Protein 3O2E (pdb70)

Structure (mmCIF, N/CA/C/O backbone):
data_3O2E
#
_entry.id   3O2E
#
_cell.length_a   66.300
_cell.length_b   66.300
_cell.length_c   35.290
_cell.angle_alpha   90.00
_cell.angle_beta   90.00
_cell.angle_gamma   90.00
#
_symmetry.space_group_name_H-M   'P 41 21 2'
#
loop_
_entity.id
_entity.type
_entity.pdbx_description
1 polymer 'BolA-like protein'
2 non-polymer 'IODIDE ION'
3 non-polymer 'MAGNESIUM ION'
4 water water
#
loop_
_atom_site.group_PDB
_atom_site.id
_atom_site.type_symbol
_atom_site.label_atom_id
_atom_site.label_alt_id
_atom_site.label_comp_id
_atom_site.label_asym_id
_atom_site.label_entity_id
_atom_site.label_seq_id
_atom_site.pdbx_PDB_ins_code
_atom_site.Cartn_x
_atom_site.Cartn_y
_atom_site.Cartn_z
_atom_site.occupancy
_atom_site.B_iso_or_equiv
_atom_site.auth_seq_id
_atom_site.auth_comp_id
_atom_site.auth_asym_id
_atom_site.auth_atom_id
_atom_site.pdbx_PDB_model_num
ATOM 1 N N . PRO A 1 19 ? 6.331 14.561 14.207 1.00 33.28 -2 PRO A N 1
ATOM 2 C CA . PRO A 1 19 ? 6.808 13.635 15.245 1.00 33.13 -2 PRO A CA 1
ATOM 3 C C . PRO A 1 19 ? 8.246 13.195 14.994 1.00 31.33 -2 PRO A C 1
ATOM 4 O O . PRO A 1 19 ? 8.507 12.578 13.984 1.00 29.60 -2 PRO A O 1
ATOM 8 N N . GLY A 1 20 ? 9.165 13.605 15.867 1.00 31.21 -1 GLY A N 1
ATOM 9 C CA . GLY A 1 20 ? 10.543 13.130 15.859 1.00 30.94 -1 GLY A CA 1
ATOM 10 C C . GLY A 1 20 ? 11.472 13.756 14.835 1.00 30.50 -1 GLY A C 1
ATOM 11 O O . GLY A 1 20 ? 12.640 13.286 14.673 1.00 29.45 -1 GLY A O 1
ATOM 12 N N . SER A 1 21 ? 10.944 14.798 14.160 1.00 29.92 0 SER A N 1
ATOM 13 C CA . SER A 1 21 ? 11.669 15.635 13.221 1.00 29.46 0 SER A CA 1
ATOM 14 C C . SER A 1 21 ? 12.196 16.902 13.925 1.00 29.25 0 SER A C 1
ATOM 15 O O . SER A 1 21 ? 11.469 17.582 14.680 1.00 29.20 0 SER A O 1
ATOM 18 N N . MET A 1 22 ? 13.474 17.173 13.677 1.00 27.93 1 MET A N 1
ATOM 19 C CA . MET A 1 22 ? 14.192 18.269 14.307 1.00 27.57 1 MET A CA 1
ATOM 20 C C . MET A 1 22 ? 14.374 19.473 13.346 1.00 26.14 1 MET A C 1
ATOM 21 O O . MET A 1 22 ? 14.970 20.492 13.707 1.00 26.36 1 MET A O 1
ATOM 26 N N . VAL A 1 23 ? 13.850 19.360 12.132 1.00 24.83 2 VAL A N 1
ATOM 27 C CA . VAL A 1 23 ? 13.884 20.437 11.200 1.00 23.95 2 VAL A CA 1
ATOM 28 C C . VAL A 1 23 ? 12.467 20.880 11.058 1.00 24.25 2 VAL A C 1
ATOM 29 O O . VAL A 1 23 ? 11.550 20.071 10.869 1.00 26.36 2 VAL A O 1
ATOM 33 N N . SER A 1 24 ? 12.256 22.167 11.233 1.00 21.51 3 SER A N 1
ATOM 34 C CA . SER A 1 24 ? 10.928 22.688 11.176 1.00 19.97 3 SER A CA 1
ATOM 35 C C . SER A 1 24 ? 11.030 23.988 10.450 1.00 17.95 3 SER A C 1
ATOM 36 O O . SER A 1 24 ? 12.103 24.471 10.213 1.00 16.13 3 SER A O 1
ATOM 39 N N . LYS A 1 25 ? 9.873 24.513 10.121 1.00 17.44 4 LYS A N 1
ATOM 40 C CA . LYS A 1 25 ? 9.728 25.787 9.512 1.00 17.44 4 LYS A CA 1
ATOM 41 C C . LYS A 1 25 ? 10.396 26.853 10.394 1.00 17.38 4 LYS A C 1
ATOM 42 O O . LYS A 1 25 ? 11.071 27.737 9.871 1.00 15.90 4 LYS A O 1
ATOM 48 N N . SER A 1 26 ? 10.232 26.753 11.719 1.00 17.69 5 SER A N 1
ATOM 49 C CA A SER A 1 26 ? 10.847 27.707 12.648 0.50 18.29 5 SER A CA 1
ATOM 50 C CA B SER A 1 26 ? 10.845 27.719 12.623 0.50 17.75 5 SER A CA 1
ATOM 51 C C . SER A 1 26 ? 12.378 27.711 12.578 1.00 17.29 5 SER A C 1
ATOM 52 O O . SER A 1 26 ? 13.007 28.769 12.602 1.00 16.65 5 SER A O 1
ATOM 57 N N . ILE A 1 27 ? 12.997 26.535 12.526 1.00 16.38 6 ILE A N 1
ATOM 58 C CA . ILE A 1 27 ? 14.478 26.460 12.405 1.00 17.30 6 ILE A CA 1
ATOM 59 C C . ILE A 1 27 ? 14.960 27.030 11.101 1.00 15.70 6 ILE A C 1
ATOM 60 O O . ILE A 1 27 ? 15.968 27.719 11.057 1.00 16.89 6 ILE A O 1
ATOM 65 N N . VAL A 1 28 ? 14.239 26.738 10.021 1.00 15.92 7 VAL A N 1
ATOM 66 C CA . VAL A 1 28 ? 14.575 27.251 8.684 1.00 14.09 7 VAL A CA 1
ATOM 67 C C . VAL A 1 28 ? 14.487 28.771 8.702 1.00 14.28 7 VAL A C 1
ATOM 68 O O . VAL A 1 28 ? 15.370 29.451 8.198 1.00 13.30 7 VAL A O 1
ATOM 72 N N . GLU A 1 29 ? 13.395 29.291 9.263 1.00 14.64 8 GLU A N 1
ATOM 73 C CA . GLU A 1 29 ? 13.200 30.698 9.374 1.00 14.22 8 GLU A CA 1
ATOM 74 C C . GLU A 1 29 ? 14.321 31.350 10.184 1.00 14.85 8 GLU A C 1
ATOM 75 O O . GLU A 1 29 ? 14.800 32.402 9.813 1.00 14.16 8 GLU A O 1
ATOM 81 N N . GLU A 1 30 ? 14.697 30.740 11.301 1.00 15.91 9 GLU A N 1
ATOM 82 C CA . GLU A 1 30 ? 15.737 31.280 12.170 1.00 18.08 9 GLU A CA 1
ATOM 83 C C . GLU A 1 30 ? 17.110 31.289 11.473 1.00 16.42 9 GLU A C 1
ATOM 84 O O . GLU A 1 30 ? 17.862 32.245 11.594 1.00 17.11 9 GLU A O 1
ATOM 90 N N . ARG A 1 31 ? 17.444 30.217 10.768 1.00 15.32 10 ARG A N 1
ATOM 91 C CA . ARG A 1 31 ? 18.709 30.125 10.062 1.00 15.42 10 ARG A CA 1
ATOM 92 C C . ARG A 1 31 ? 18.766 31.165 9.001 1.00 14.59 10 ARG A C 1
ATOM 93 O O . ARG A 1 31 ? 19.769 31.856 8.871 1.00 14.25 10 ARG A O 1
ATOM 101 N N . LEU A 1 32 ? 17.690 31.269 8.209 1.00 13.59 11 LEU A N 1
ATOM 102 C CA . LEU A 1 32 ? 17.657 32.264 7.114 1.00 12.83 11 LEU A CA 1
ATOM 103 C C . LEU A 1 32 ? 17.749 33.668 7.655 1.00 12.62 11 LEU A C 1
ATOM 104 O O . LEU A 1 32 ? 18.477 34.497 7.102 1.00 13.34 11 LEU A O 1
ATOM 109 N N . ARG A 1 33 ? 16.959 33.972 8.691 1.00 13.28 12 ARG A N 1
ATOM 110 C CA . ARG A 1 33 ? 17.020 35.310 9.321 1.00 14.20 12 ARG A CA 1
ATOM 111 C C . ARG A 1 33 ? 18.391 35.620 9.894 1.00 14.83 12 ARG A C 1
ATOM 112 O O . ARG A 1 33 ? 18.901 36.729 9.778 1.00 13.63 12 ARG A O 1
ATOM 120 N N . SER A 1 34 ? 18.986 34.644 10.559 1.00 16.04 13 SER A N 1
ATOM 121 C CA . SER A 1 34 ? 20.290 34.850 11.154 1.00 18.05 13 SER A CA 1
ATOM 122 C C . SER A 1 34 ? 21.359 35.208 10.097 1.00 17.90 13 SER A C 1
ATOM 123 O O . SER A 1 34 ? 22.115 36.169 10.297 1.00 16.64 13 SER A O 1
ATOM 126 N N . MET A 1 35 ? 21.390 34.466 8.975 1.00 17.09 14 MET A N 1
ATOM 127 C CA . MET A 1 35 ? 22.432 34.673 7.944 1.00 17.58 14 MET A CA 1
ATOM 128 C C . MET A 1 35 ? 22.122 35.801 6.949 1.00 16.22 14 MET A C 1
ATOM 129 O O . MET A 1 35 ? 23.022 36.560 6.562 1.00 17.28 14 MET A O 1
ATOM 134 N N . LEU A 1 36 ? 20.856 35.916 6.549 1.00 14.36 15 LEU A N 1
ATOM 135 C CA . LEU A 1 36 ? 20.480 36.746 5.425 1.00 14.04 15 LEU A CA 1
ATOM 136 C C . LEU A 1 36 ? 19.730 38.026 5.772 1.00 13.85 15 LEU A C 1
ATOM 137 O O . LEU A 1 36 ? 19.571 38.856 4.902 1.00 14.24 15 LEU A O 1
ATOM 142 N N . SER A 1 37 ? 19.322 38.193 7.040 1.00 13.83 16 SER A N 1
ATOM 143 C CA . SER A 1 37 ? 18.742 39.416 7.533 1.00 14.36 16 SER A CA 1
ATOM 144 C C . SER A 1 37 ? 17.752 39.977 6.511 1.00 14.31 16 SER A C 1
ATOM 145 O O . SER A 1 37 ? 17.868 41.129 6.102 1.00 15.61 16 SER A O 1
ATOM 148 N N . PRO A 1 38 ? 16.777 39.148 6.092 1.00 13.94 17 PRO A N 1
ATOM 149 C CA . PRO A 1 38 ? 15.884 39.580 5.007 1.00 13.88 17 PRO A CA 1
ATOM 150 C C . PRO A 1 38 ? 14.959 40.714 5.408 1.00 13.53 17 PRO A C 1
ATOM 151 O O . PRO A 1 38 ? 14.636 40.856 6.562 1.00 13.61 17 PRO A O 1
ATOM 155 N N . GLN A 1 39 ? 14.553 41.519 4.432 1.00 14.15 18 GLN A N 1
ATOM 156 C CA . GLN A 1 39 ? 13.495 42.528 4.589 1.00 13.80 18 GLN A CA 1
ATOM 157 C C . GLN A 1 39 ? 12.143 41.833 4.571 1.00 14.30 18 GLN A C 1
ATOM 158 O O . GLN A 1 39 ? 11.168 42.315 5.115 1.00 13.82 18 GLN A O 1
ATOM 164 N N . PHE A 1 40 ? 12.081 40.704 3.868 1.00 14.55 19 PHE A N 1
ATOM 165 C CA . PHE A 1 40 ? 10.877 39.923 3.792 1.00 15.38 19 PHE A CA 1
ATOM 166 C C . PHE A 1 40 ? 11.189 38.420 3.638 1.00 14.68 19 PHE A C 1
ATOM 167 O O . PHE A 1 40 ? 12.038 38.042 2.860 1.00 13.75 19 PHE A O 1
ATOM 175 N N . LEU A 1 41 ? 10.502 37.577 4.398 1.00 14.51 20 LEU A N 1
ATOM 176 C CA . LEU A 1 41 ? 10.689 36.138 4.302 1.00 14.48 20 LEU A CA 1
ATOM 177 C C . LEU A 1 41 ? 9.352 35.429 4.446 1.00 15.10 20 LEU A C 1
ATOM 178 O O . LEU A 1 41 ? 8.603 35.727 5.379 1.00 15.80 20 LEU A O 1
ATOM 183 N N . LYS A 1 42 ? 9.027 34.546 3.506 1.00 13.98 21 LYS A N 1
ATOM 184 C CA . LYS A 1 42 ? 7.825 33.722 3.601 1.00 14.67 21 LYS A CA 1
ATOM 185 C C . LYS A 1 42 ? 8.278 32.285 3.395 1.00 13.49 21 LYS A C 1
ATOM 186 O O . LYS A 1 42 ? 8.706 31.919 2.302 1.00 13.63 21 LYS A O 1
ATOM 188 N N . VAL A 1 43 ? 8.277 31.494 4.456 1.00 13.93 22 VAL A N 1
ATOM 189 C CA . VAL A 1 43 ? 8.593 30.076 4.343 1.00 13.36 22 VAL A CA 1
ATOM 190 C C . VAL A 1 43 ? 7.298 29.272 4.390 1.00 14.41 22 VAL A C 1
ATOM 191 O O . VAL A 1 43 ? 6.521 29.425 5.312 1.00 15.11 22 VAL A O 1
ATOM 195 N N . THR A 1 44 ? 7.103 28.427 3.370 1.00 15.47 23 THR A N 1
ATOM 196 C CA . THR A 1 44 ? 5.997 27.461 3.253 1.00 16.56 23 THR A CA 1
ATOM 197 C C . THR A 1 44 ? 6.499 26.115 3.705 1.00 15.58 23 THR A C 1
ATOM 198 O O . THR A 1 44 ? 7.533 25.622 3.220 1.00 14.34 23 THR A O 1
ATOM 202 N N . ASP A 1 45 ? 5.755 25.519 4.642 1.00 15.98 24 ASP A N 1
ATOM 203 C CA . ASP A 1 45 ? 6.012 24.178 5.091 1.00 14.75 24 ASP A CA 1
ATOM 204 C C . ASP A 1 45 ? 5.360 23.202 4.109 1.00 14.46 24 ASP A C 1
ATOM 205 O O . ASP A 1 45 ? 4.138 23.064 4.014 1.00 15.16 24 ASP A O 1
ATOM 210 N N . ASN A 1 46 ? 6.210 22.548 3.365 1.00 13.48 25 ASN A N 1
ATOM 211 C CA . ASN A 1 46 ? 5.825 21.612 2.356 1.00 14.41 25 ASN A CA 1
ATOM 212 C C . ASN A 1 46 ? 6.169 20.159 2.767 1.00 13.51 25 ASN A C 1
ATOM 213 O O . ASN A 1 46 ? 6.229 19.250 1.934 1.00 14.96 25 ASN A O 1
ATOM 218 N N . SER A 1 47 ? 6.287 19.922 4.072 1.00 12.35 26 SER A N 1
ATOM 219 C CA . SER A 1 47 ? 6.673 18.616 4.597 1.00 12.42 26 SER A CA 1
ATOM 220 C C . SER A 1 47 ? 5.617 17.584 4.256 1.00 13.07 26 SER A C 1
ATOM 221 O O . SER A 1 47 ? 4.464 17.877 4.310 1.00 13.28 26 SER A O 1
ATOM 224 N N . GLY A 1 48 ? 6.038 16.362 3.962 1.00 13.13 27 GLY A N 1
ATOM 225 C CA . GLY A 1 48 ? 5.166 15.290 3.498 1.00 13.31 27 GLY A CA 1
ATOM 226 C C . GLY A 1 48 ? 5.730 13.918 3.803 1.00 13.88 27 GLY A C 1
ATOM 227 O O . GLY A 1 48 ? 6.491 13.755 4.769 1.00 14.00 27 GLY A O 1
ATOM 228 N N . GLY A 1 49 ? 5.381 12.946 2.961 1.00 14.88 28 GLY A N 1
ATOM 229 C CA . GLY A 1 49 ? 5.745 11.544 3.150 1.00 15.73 28 GLY A CA 1
ATOM 230 C C . GLY A 1 49 ? 7.221 11.217 3.257 1.00 15.47 28 GLY A C 1
ATOM 231 O O . GLY A 1 49 ? 7.605 10.247 3.946 1.00 16.45 28 GLY A O 1
ATOM 232 N N . CYS A 1 50 ? 8.029 11.977 2.520 1.00 14.40 29 CYS A N 1
ATOM 233 C CA . CYS A 1 50 ? 9.475 11.805 2.446 1.00 14.19 29 CYS A CA 1
ATOM 234 C C . CYS A 1 50 ? 10.261 12.681 3.421 1.00 12.72 29 CYS A C 1
ATOM 235 O O . CYS A 1 50 ? 11.465 12.725 3.358 1.00 13.42 29 CYS A O 1
ATOM 238 N N . GLY A 1 51 ? 9.564 13.367 4.309 1.00 12.71 30 GLY A N 1
ATOM 239 C CA . GLY A 1 51 ? 10.149 14.203 5.329 1.00 12.17 30 GLY A CA 1
ATOM 240 C C . GLY A 1 51 ? 9.971 15.682 5.095 1.00 11.60 30 GLY A C 1
ATOM 241 O O . GLY A 1 51 ? 9.130 16.117 4.271 1.00 10.57 30 GLY A O 1
ATOM 242 N N . ALA A 1 52 ? 10.797 16.445 5.826 1.00 12.09 31 ALA A N 1
ATOM 243 C CA . ALA A 1 52 ? 10.734 17.908 5.860 1.00 10.98 31 ALA A CA 1
ATOM 244 C C . ALA A 1 52 ? 10.979 18.504 4.486 1.00 11.04 31 ALA A C 1
ATOM 245 O O . ALA A 1 52 ? 11.817 18.021 3.780 1.00 11.22 31 ALA A O 1
ATOM 247 N N . ALA A 1 53 ? 10.230 19.542 4.099 1.00 10.60 32 ALA A N 1
ATOM 248 C CA . ALA A 1 53 ? 10.448 20.183 2.820 1.00 11.11 32 ALA A CA 1
ATOM 249 C C . ALA A 1 53 ? 9.888 21.565 2.936 1.00 11.54 32 ALA A C 1
ATOM 250 O O . ALA A 1 53 ? 8.945 21.783 3.646 1.00 11.82 32 ALA A O 1
ATOM 252 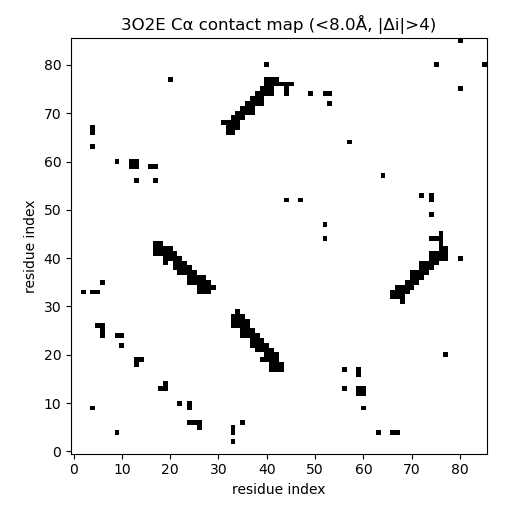N N . PHE A 1 54 ? 10.513 22.517 2.258 1.00 11.83 33 PHE A N 1
ATOM 253 C CA . PHE A 1 54 ? 10.116 23.911 2.394 1.00 12.65 33 PHE A CA 1
ATOM 254 C C . PHE A 1 54 ? 10.277 24.637 1.078 1.00 12.60 33 PHE A C 1
ATOM 255 O O . PHE A 1 54 ? 11.075 24.243 0.232 1.00 12.89 33 PHE A O 1
ATOM 263 N N . ASN A 1 55 ? 9.551 25.729 0.953 1.00 1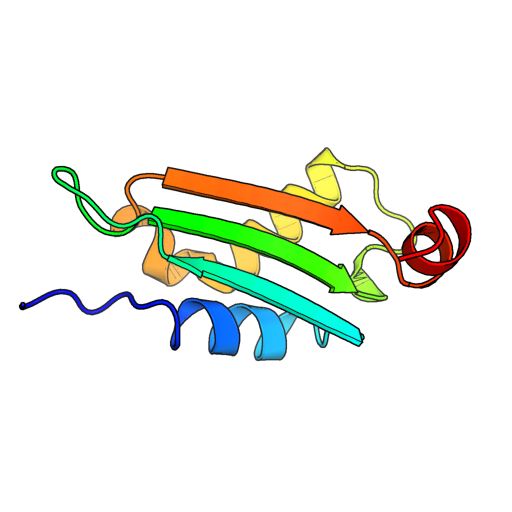3.47 34 ASN A N 1
ATOM 264 C CA . ASN A 1 55 ? 9.728 26.661 -0.147 1.00 14.72 34 ASN A CA 1
ATOM 265 C C . ASN A 1 55 ? 10.032 28.009 0.535 1.00 14.56 34 ASN A C 1
ATOM 266 O O . ASN A 1 55 ? 9.331 28.359 1.454 1.00 15.49 34 ASN A O 1
ATOM 271 N N . ALA A 1 56 ? 11.037 28.754 0.076 1.00 13.24 35 ALA A N 1
ATOM 272 C CA . ALA A 1 56 ? 11.414 29.985 0.753 1.00 12.47 35 ALA A CA 1
ATOM 273 C C . ALA A 1 56 ? 11.382 31.148 -0.222 1.00 13.11 35 ALA A C 1
ATOM 274 O O . ALA A 1 56 ? 12.096 31.123 -1.202 1.00 13.89 35 ALA A O 1
ATOM 276 N N . TYR A 1 57 ? 10.501 32.127 0.022 1.00 13.27 36 TYR A N 1
ATOM 277 C CA . TYR A 1 57 ? 10.500 33.418 -0.673 1.00 13.66 36 TYR A CA 1
ATOM 278 C C . TYR A 1 57 ? 11.302 34.419 0.167 1.00 12.95 36 TYR A C 1
ATOM 279 O O . TYR A 1 57 ? 10.921 34.746 1.277 1.00 12.51 36 TYR A O 1
ATOM 288 N N . ILE A 1 58 ? 12.454 34.853 -0.363 1.00 12.77 37 ILE A N 1
ATOM 289 C CA . ILE A 1 58 ? 13.472 35.592 0.440 1.00 12.62 37 ILE A CA 1
ATOM 290 C C . ILE A 1 58 ? 13.876 36.888 -0.269 1.00 11.62 37 ILE A C 1
ATOM 291 O O . ILE A 1 58 ? 14.366 36.865 -1.386 1.00 11.62 37 ILE A O 1
ATOM 296 N N . VAL A 1 59 ? 13.674 37.995 0.399 1.00 11.97 38 VAL A N 1
ATOM 297 C CA . VAL A 1 59 ? 14.133 39.310 -0.045 1.00 10.98 38 VAL A CA 1
ATOM 298 C C . VAL A 1 59 ? 15.252 39.720 0.926 1.00 11.09 38 VAL A C 1
ATOM 299 O O . VAL A 1 59 ? 15.021 39.834 2.120 1.00 9.84 38 VAL A O 1
ATOM 303 N N . SER A 1 60 ? 16.463 39.897 0.412 1.00 10.73 39 SER A N 1
ATOM 304 C CA . SER A 1 60 ? 17.638 40.172 1.256 1.00 11.22 39 SER A CA 1
ATOM 305 C C . SER A 1 60 ? 18.674 41.008 0.532 1.00 12.19 39 SER A C 1
ATOM 306 O O . SER A 1 60 ? 18.981 40.717 -0.623 1.00 12.35 39 SER A O 1
ATOM 309 N N . GLN A 1 61 ? 19.180 42.067 1.177 1.00 12.94 40 GLN A N 1
ATOM 310 C CA . GLN A 1 61 ? 20.332 42.815 0.657 1.00 13.18 40 GLN A CA 1
ATOM 311 C C . GLN A 1 61 ? 21.587 41.952 0.450 1.00 13.57 40 GLN A C 1
ATOM 312 O O . GLN 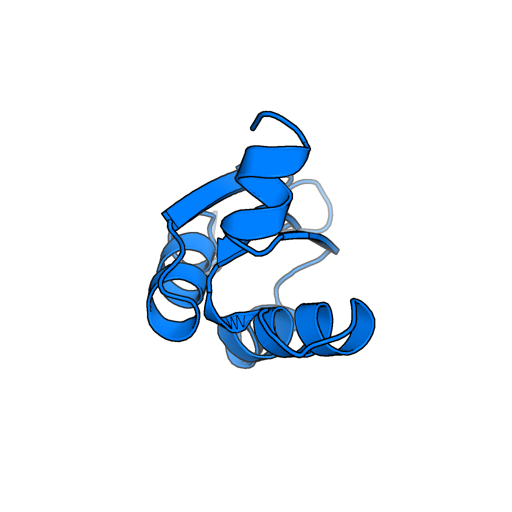A 1 61 ? 22.484 42.355 -0.280 1.00 12.55 40 GLN A O 1
ATOM 314 N N . GLN A 1 62 ? 21.659 40.777 1.074 1.00 13.13 41 GLN A N 1
ATOM 315 C CA . GLN A 1 62 ? 22.804 39.884 0.901 1.00 13.97 41 GLN A CA 1
ATOM 316 C C . GLN A 1 62 ? 22.923 39.292 -0.502 1.00 13.57 41 GLN A C 1
ATOM 317 O O . GLN A 1 62 ? 23.953 38.733 -0.878 1.00 13.98 41 GLN A O 1
ATOM 323 N N . PHE A 1 63 ? 21.847 39.366 -1.252 1.00 13.18 42 PHE A N 1
ATOM 324 C CA . PHE A 1 63 ? 21.838 38.947 -2.650 1.00 13.86 42 PHE A CA 1
ATOM 325 C C . PHE A 1 63 ? 22.312 40.015 -3.638 1.00 14.50 42 PHE A C 1
ATOM 326 O O . PHE A 1 63 ? 22.379 39.742 -4.830 1.00 15.75 42 PHE A O 1
ATOM 334 N N . GLU A 1 64 ? 22.612 41.234 -3.180 1.00 14.91 43 GLU A N 1
ATOM 335 C CA . GLU A 1 64 ? 23.082 42.276 -4.081 1.00 15.74 43 GLU A CA 1
ATOM 336 C C . GLU A 1 64 ? 24.473 41.903 -4.594 1.00 16.59 43 GLU A C 1
ATOM 337 O O . GLU A 1 64 ? 25.334 41.518 -3.826 1.00 15.83 43 GLU A O 1
ATOM 343 N N . GLY A 1 65 ? 24.680 42.022 -5.905 1.00 16.83 44 GLY A N 1
ATOM 344 C CA . GLY A 1 65 ? 25.973 41.741 -6.509 1.00 17.50 44 GLY A CA 1
ATOM 345 C C . GLY A 1 65 ? 26.156 40.281 -6.804 1.00 17.68 44 GLY A C 1
ATOM 346 O O . GLY A 1 65 ? 27.259 39.866 -7.147 1.00 19.89 44 GLY A O 1
ATOM 347 N N . LYS A 1 66 ? 25.083 39.505 -6.715 1.00 16.90 45 LYS A N 1
ATOM 348 C CA . LYS A 1 66 ? 25.150 38.044 -6.943 1.00 17.76 45 LYS A CA 1
ATOM 349 C C . LYS A 1 66 ? 24.161 37.573 -7.971 1.00 17.18 45 LYS A C 1
ATOM 350 O O . LYS A 1 66 ? 23.032 37.997 -7.972 1.00 15.72 45 LYS A O 1
ATOM 356 N N . GLY A 1 67 ? 24.606 36.686 -8.847 1.00 19.13 46 GLY A N 1
ATOM 357 C CA . GLY A 1 67 ? 23.698 35.967 -9.746 1.00 19.97 46 GLY A CA 1
ATOM 358 C C . GLY A 1 67 ? 22.849 34.938 -9.013 1.00 19.29 46 GLY A C 1
ATOM 359 O O . GLY A 1 67 ? 23.065 34.647 -7.849 1.00 17.56 46 GLY A O 1
ATOM 360 N N . LEU A 1 68 ? 21.881 34.355 -9.709 1.00 20.72 47 LEU A N 1
ATOM 361 C CA . LEU A 1 68 ? 20.935 33.459 -9.055 1.00 20.82 47 LEU A CA 1
ATOM 362 C C . LEU A 1 68 ? 21.555 32.177 -8.484 1.00 19.88 47 LEU A C 1
ATOM 363 O O . LEU A 1 68 ? 21.182 31.809 -7.395 1.00 19.34 47 LEU A O 1
ATOM 368 N N . LEU A 1 69 ? 22.523 31.551 -9.150 1.00 21.27 48 LEU A N 1
ATOM 369 C CA . LEU A 1 69 ? 23.177 30.372 -8.565 1.00 21.72 48 LEU A CA 1
ATOM 370 C C . LEU A 1 69 ? 23.973 30.742 -7.308 1.00 20.12 48 LEU A C 1
ATOM 371 O O . LEU A 1 69 ? 23.955 30.009 -6.335 1.00 17.94 48 LEU A O 1
ATOM 376 N N . ASP A 1 70 ? 24.637 31.892 -7.321 1.00 18.74 49 ASP A N 1
ATOM 377 C CA . ASP A 1 70 ? 25.346 32.336 -6.132 1.00 18.80 49 ASP A CA 1
ATOM 378 C C . ASP A 1 70 ? 24.411 32.718 -4.965 1.00 17.77 49 ASP A C 1
ATOM 379 O O . ASP A 1 70 ? 24.759 32.554 -3.773 1.00 17.39 49 ASP A O 1
ATOM 384 N N . ARG A 1 71 ? 23.220 33.220 -5.289 1.00 16.84 50 ARG A N 1
ATOM 385 C CA . ARG A 1 71 ? 22.156 33.420 -4.278 1.00 15.21 50 ARG A CA 1
ATOM 386 C C . ARG A 1 71 ? 21.709 32.100 -3.640 1.00 15.07 50 ARG A C 1
ATOM 387 O O . ARG A 1 71 ? 21.607 31.981 -2.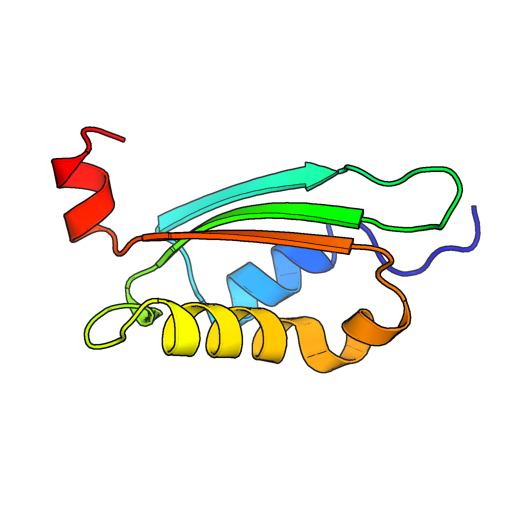416 1.00 15.03 50 ARG A O 1
ATOM 395 N N . GLN A 1 72 ? 21.441 31.104 -4.475 1.00 16.10 51 GLN A N 1
ATOM 396 C CA . GLN A 1 72 ? 21.046 29.784 -3.992 1.00 17.18 51 GLN A CA 1
ATOM 397 C C . GLN A 1 72 ? 22.091 29.174 -3.109 1.00 16.88 51 GLN A C 1
ATOM 398 O O . GLN A 1 72 ? 21.786 28.658 -2.034 1.00 16.54 51 GLN A O 1
ATOM 404 N N . ARG A 1 73 ? 23.346 29.298 -3.513 1.00 17.55 52 ARG A N 1
ATOM 405 C CA . ARG A 1 73 ? 24.430 28.872 -2.637 1.00 17.65 52 ARG A CA 1
ATOM 406 C C . ARG A 1 73 ? 24.431 29.502 -1.259 1.00 17.44 52 ARG A C 1
ATOM 407 O O . ARG A 1 73 ? 24.656 28.833 -0.237 1.00 18.55 52 ARG A O 1
ATOM 415 N N . LEU A 1 74 ? 24.181 30.800 -1.214 1.00 17.68 53 LEU A N 1
ATOM 416 C CA . LEU A 1 74 ? 24.156 31.499 0.048 1.00 17.43 53 LEU A CA 1
ATOM 417 C C . LEU A 1 74 ? 23.029 30.993 0.957 1.00 14.98 53 LEU A C 1
ATOM 418 O O . LEU A 1 74 ? 23.198 30.855 2.144 1.00 14.55 53 LEU A O 1
ATOM 423 N N . VAL A 1 75 ? 21.862 30.777 0.398 1.00 13.89 54 VAL A N 1
ATOM 424 C CA . VAL A 1 75 ? 20.732 30.245 1.170 1.00 14.13 54 VAL A CA 1
ATOM 425 C C . VAL A 1 75 ? 21.001 28.849 1.666 1.00 14.09 54 VAL A C 1
ATOM 426 O O . VAL A 1 75 ? 20.761 28.545 2.837 1.00 15.53 54 VAL A O 1
ATOM 430 N N . ASN A 1 76 ? 21.562 28.001 0.815 1.00 15.57 55 ASN A N 1
ATOM 431 C CA . ASN A 1 76 ? 21.876 26.633 1.223 1.00 15.22 55 ASN A CA 1
ATOM 432 C C . ASN A 1 76 ? 22.947 26.611 2.277 1.00 15.80 55 ASN A C 1
ATOM 433 O O . ASN A 1 76 ? 22.898 25.821 3.183 1.00 14.62 55 ASN A O 1
ATOM 438 N N . SER A 1 77 ? 23.897 27.536 2.200 1.00 17.12 56 SER A N 1
ATOM 439 C CA . SER A 1 77 ? 24.898 27.626 3.244 1.00 17.87 56 SER A CA 1
ATOM 440 C C . SER A 1 77 ? 24.333 28.025 4.635 1.00 16.98 56 SER A C 1
ATOM 441 O O . SER A 1 77 ? 24.880 27.633 5.639 1.00 17.14 56 SER A O 1
ATOM 444 N N . ALA A 1 78 ? 23.263 28.810 4.674 1.00 16.80 57 ALA A N 1
ATOM 445 C CA . ALA A 1 78 ? 22.544 29.122 5.917 1.00 16.84 57 ALA A CA 1
ATOM 446 C C . ALA A 1 78 ? 21.956 27.903 6.617 1.00 17.18 57 ALA A C 1
ATOM 447 O O . ALA A 1 78 ? 21.911 27.820 7.862 1.00 17.25 57 ALA A O 1
ATOM 449 N N . ILE A 1 79 ? 21.537 26.926 5.824 1.00 17.22 58 ILE A N 1
ATOM 450 C CA . ILE A 1 79 ? 20.860 25.731 6.335 1.00 17.15 58 ILE A CA 1
ATOM 451 C C . ILE A 1 79 ? 21.675 24.479 6.058 1.00 17.16 58 ILE A C 1
ATOM 452 O O . ILE A 1 79 ? 21.088 23.367 5.959 1.00 17.12 58 ILE A O 1
ATOM 457 N N . ALA A 1 80 ? 23.014 24.630 5.989 1.00 17.82 59 ALA A N 1
ATOM 458 C CA . ALA A 1 80 ? 23.930 23.519 5.663 1.00 17.57 59 ALA A CA 1
ATOM 459 C C . ALA A 1 80 ? 23.796 22.377 6.627 1.00 17.82 59 ALA A C 1
ATOM 460 O O . ALA A 1 80 ? 23.757 21.254 6.202 1.00 16.99 59 ALA A O 1
ATOM 462 N N . ALA A 1 81 ? 23.674 22.672 7.923 1.00 19.24 60 ALA A N 1
ATOM 463 C CA . ALA A 1 81 ? 23.595 21.660 8.970 1.00 20.17 60 ALA A CA 1
ATOM 464 C C . ALA A 1 81 ? 22.331 20.831 8.879 1.00 19.98 60 ALA A C 1
ATOM 465 O O . ALA A 1 81 ? 22.333 19.651 9.180 1.00 20.15 60 ALA A O 1
ATOM 467 N N . GLU A 1 82 ? 21.263 21.447 8.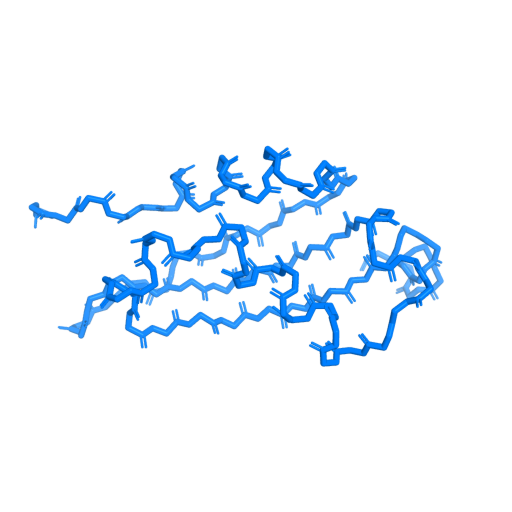395 1.00 19.72 61 GLU A N 1
ATOM 468 C CA . GLU A 1 82 ? 19.920 20.843 8.334 1.00 19.50 61 GLU A CA 1
ATOM 469 C C . GLU A 1 82 ? 19.623 20.118 7.032 1.00 18.45 61 GLU A C 1
ATOM 470 O O . GLU A 1 82 ? 18.716 19.279 6.998 1.00 18.59 61 GLU A O 1
ATOM 476 N N . MET A 1 83 ? 20.422 20.381 5.993 1.00 17.89 62 MET A N 1
ATOM 477 C CA . MET A 1 83 ? 20.133 19.955 4.623 1.00 18.86 62 MET A CA 1
ATOM 478 C C . MET A 1 83 ? 19.992 18.441 4.440 1.00 19.32 62 MET A C 1
ATOM 479 O O . MET A 1 83 ? 19.131 17.975 3.670 1.00 19.36 62 MET A O 1
ATOM 484 N N . PRO A 1 84 ? 20.796 17.666 5.164 1.00 19.81 63 PRO A N 1
ATOM 485 C CA . PRO A 1 84 ? 20.661 16.227 4.990 1.00 20.60 63 PRO A CA 1
ATOM 486 C C . PRO A 1 84 ? 19.299 15.716 5.417 1.00 20.23 63 PRO A C 1
ATOM 487 O O . PRO A 1 84 ? 18.865 14.700 4.910 1.00 23.06 63 PRO A O 1
ATOM 491 N N . GLN A 1 85 ? 18.663 16.442 6.337 1.00 20.59 64 GLN A N 1
ATOM 492 C CA . GLN A 1 85 ? 17.315 16.154 6.882 1.00 20.47 64 GLN A CA 1
ATOM 493 C C . GLN A 1 85 ? 16.187 16.806 6.094 1.00 18.31 64 GLN A C 1
ATOM 494 O O . GLN A 1 85 ? 15.058 16.716 6.493 1.00 20.70 64 GLN A O 1
ATOM 500 N N . ILE A 1 86 ? 16.478 17.472 4.979 1.00 15.53 65 ILE A N 1
ATOM 501 C CA . ILE A 1 86 ? 15.456 18.149 4.227 1.00 14.06 65 ILE A CA 1
ATOM 502 C C . ILE A 1 86 ? 15.249 17.410 2.913 1.00 13.86 65 ILE A C 1
ATOM 503 O O . ILE A 1 86 ? 16.164 17.335 2.112 1.00 13.76 65 ILE A O 1
ATOM 508 N N . HIS A 1 87 ? 14.034 16.898 2.686 1.00 12.71 66 HIS A N 1
ATOM 509 C CA . HIS A 1 87 ? 13.706 16.159 1.473 1.00 12.77 66 HIS A CA 1
ATOM 510 C C . HIS A 1 87 ? 13.844 17.054 0.234 1.00 13.14 66 HIS A C 1
ATOM 511 O O . HIS A 1 87 ? 14.462 16.663 -0.805 1.00 13.49 66 HIS A O 1
ATOM 518 N N . ALA A 1 88 ? 13.246 18.240 0.326 1.00 13.40 67 ALA A N 1
ATOM 519 C CA . ALA A 1 88 ? 13.289 19.221 -0.752 1.00 13.94 67 ALA A CA 1
ATOM 520 C C . ALA A 1 88 ? 13.286 20.633 -0.197 1.00 14.35 67 ALA A C 1
ATOM 521 O O . ALA A 1 88 ? 12.626 20.939 0.794 1.00 13.90 67 ALA A O 1
ATOM 523 N N . PHE A 1 89 ? 14.001 21.511 -0.885 1.00 15.62 68 PHE A N 1
ATOM 524 C CA . PHE A 1 89 ? 14.040 22.904 -0.552 1.00 15.16 68 PHE A CA 1
ATOM 525 C C . PHE A 1 89 ? 14.107 23.690 -1.841 1.00 15.94 68 PHE A C 1
ATOM 526 O O . PHE A 1 89 ? 14.984 23.448 -2.695 1.00 18.81 68 PHE A O 1
ATOM 534 N N . THR A 1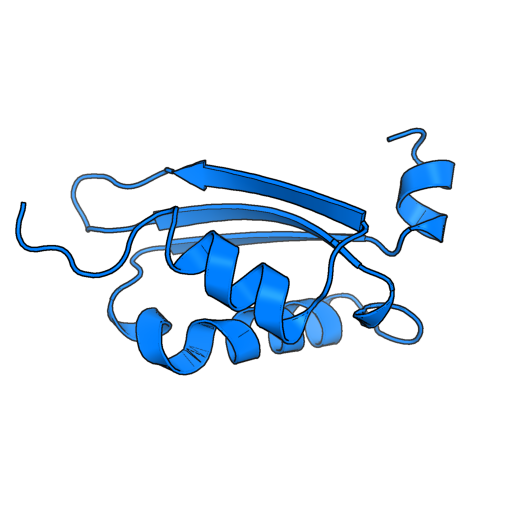 90 ? 13.126 24.563 -2.021 1.00 15.04 69 THR A N 1
ATOM 535 C CA . THR A 1 90 ? 13.069 25.452 -3.149 1.00 14.92 69 THR A CA 1
ATOM 536 C C . THR A 1 90 ? 13.019 26.896 -2.632 1.00 13.95 69 THR A C 1
ATOM 537 O O . THR A 1 90 ? 12.681 27.168 -1.475 1.00 12.80 69 THR A O 1
ATOM 541 N N . MET A 1 91 ? 13.377 27.831 -3.516 1.00 14.72 70 MET A N 1
ATOM 542 C CA . MET A 1 91 ? 13.520 29.227 -3.122 1.00 13.47 70 MET A CA 1
ATOM 543 C C . MET A 1 91 ? 13.390 30.198 -4.296 1.00 13.76 70 MET A C 1
ATOM 544 O O . MET A 1 91 ? 13.557 29.827 -5.479 1.00 13.54 70 MET A O 1
ATOM 549 N N . LYS A 1 92 ? 13.028 31.430 -3.947 1.00 14.03 71 LYS A N 1
ATOM 550 C CA . LYS A 1 92 ? 13.070 32.572 -4.857 1.00 14.24 71 LYS A CA 1
ATOM 551 C C . LYS A 1 92 ? 13.803 33.676 -4.091 1.00 14.88 71 LYS A C 1
ATOM 552 O O . LYS A 1 92 ? 13.442 33.977 -2.955 1.00 13.79 71 LYS A O 1
ATOM 554 N N . CYS A 1 93 ? 14.904 34.177 -4.665 1.00 14.96 72 CYS A N 1
ATOM 555 C CA . CYS A 1 93 ? 15.843 35.087 -3.986 1.00 14.74 72 CYS A CA 1
ATOM 556 C C . CYS A 1 93 ? 15.843 36.463 -4.727 1.00 15.02 72 CYS A C 1
ATOM 557 O O . CYS A 1 93 ? 16.256 36.568 -5.861 1.00 16.34 72 CYS A O 1
ATOM 560 N N . LEU A 1 94 ? 15.391 37.489 -4.064 1.00 14.48 73 LEU A N 1
ATOM 561 C CA . LEU A 1 94 ? 15.374 38.823 -4.628 1.00 15.67 73 LEU A CA 1
ATOM 562 C C . LEU A 1 94 ? 16.133 39.771 -3.727 1.00 14.58 73 LEU A C 1
ATOM 563 O O . LEU A 1 94 ? 16.131 39.633 -2.499 1.00 13.41 73 LEU A O 1
ATOM 568 N N . THR A 1 95 ? 16.719 40.786 -4.330 1.00 14.91 74 THR A N 1
ATOM 569 C CA . THR A 1 95 ? 17.192 41.915 -3.572 1.00 15.37 74 THR A CA 1
ATOM 570 C C . THR A 1 95 ? 15.984 42.804 -3.247 1.00 16.19 74 THR A C 1
ATOM 571 O O . THR A 1 95 ? 14.939 42.734 -3.931 1.00 16.24 74 THR A O 1
ATOM 575 N N . PRO A 1 96 ? 16.123 43.657 -2.222 1.00 16.55 75 PRO A N 1
ATOM 576 C CA . PRO A 1 96 ? 14.994 44.540 -1.912 1.00 17.64 75 PRO A CA 1
ATOM 577 C C . PRO A 1 96 ? 14.684 45.478 -3.075 1.00 19.22 75 PRO A C 1
ATOM 578 O O . PRO A 1 96 ? 13.519 45.798 -3.254 1.00 17.88 75 PRO A O 1
ATOM 582 N N . GLY A 1 97 ? 15.711 45.833 -3.878 1.00 19.81 76 GLY A N 1
ATOM 583 C CA . GLY A 1 97 ? 15.528 46.563 -5.119 1.00 21.49 76 GLY A CA 1
ATOM 584 C C . GLY A 1 97 ? 14.714 45.885 -6.209 1.00 22.15 76 GLY A C 1
ATOM 585 O O . GLY A 1 97 ? 13.866 46.524 -6.867 1.00 22.44 76 GLY A O 1
ATOM 586 N N . GLU A 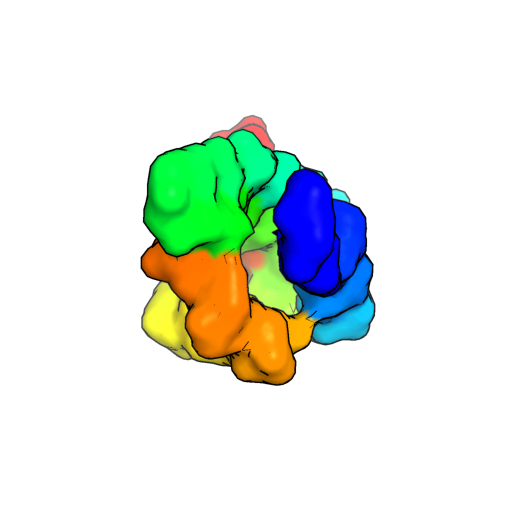1 98 ? 14.996 44.605 -6.432 1.00 21.89 77 GLU A N 1
ATOM 587 C CA . GLU A 1 98 ? 14.244 43.806 -7.368 1.00 22.45 77 GLU A CA 1
ATOM 588 C C . GLU A 1 98 ? 12.822 43.577 -6.881 1.00 23.51 77 GLU A C 1
ATOM 589 O O . GLU A 1 98 ? 11.898 43.570 -7.669 1.00 24.04 77 GLU A O 1
ATOM 595 N N . TRP A 1 99 ? 12.660 43.347 -5.574 1.00 23.12 78 TRP A N 1
ATOM 596 C CA . TRP A 1 99 ? 11.338 43.157 -4.951 1.00 23.59 78 TRP A CA 1
ATOM 597 C C . TRP A 1 99 ? 10.450 44.356 -5.177 1.00 25.78 78 TRP A C 1
ATOM 598 O O . TRP A 1 99 ? 9.292 44.220 -5.576 1.00 26.26 78 TRP A O 1
ATOM 609 N N . GLU A 1 100 ? 10.981 45.525 -4.888 1.00 27.50 79 GLU A N 1
ATOM 610 C CA . GLU A 1 100 ? 10.241 46.759 -5.146 1.00 30.48 79 GLU A CA 1
ATOM 611 C C . GLU A 1 100 ? 9.915 46.890 -6.663 1.00 33.05 79 GLU A C 1
ATOM 612 O O . GLU A 1 100 ? 8.771 47.184 -7.037 1.00 35.21 79 GLU A O 1
ATOM 614 N N . ALA A 1 101 ? 10.856 46.562 -7.540 1.00 34.01 80 ALA A N 1
ATOM 615 C CA . ALA A 1 101 ? 10.583 46.619 -8.998 1.00 36.21 80 ALA A CA 1
ATOM 616 C C . ALA A 1 101 ? 9.611 45.552 -9.594 1.00 37.21 80 ALA A C 1
ATOM 617 O O . ALA A 1 101 ? 9.064 45.739 -10.680 1.00 39.03 80 ALA A O 1
ATOM 619 N N . LYS A 1 102 ? 9.407 44.426 -8.921 1.00 36.39 81 LYS A N 1
ATOM 620 C CA . LYS A 1 102 ? 8.399 43.474 -9.336 1.00 37.46 81 LYS A CA 1
ATOM 621 C C . LYS A 1 102 ? 7.090 43.798 -8.577 1.00 38.40 81 LYS A C 1
ATOM 622 O O . LYS A 1 102 ? 6.113 43.020 -8.644 1.00 39.01 81 LYS A O 1
ATOM 628 N N . ASN A 1 103 ? 7.094 44.942 -7.869 1.00 37.80 82 ASN A N 1
ATOM 629 C CA . ASN A 1 103 ? 5.966 45.411 -7.082 1.00 38.36 82 ASN A CA 1
ATOM 630 C C . ASN A 1 103 ? 5.560 44.445 -5.950 1.00 37.97 82 ASN A C 1
ATOM 631 O O . ASN A 1 103 ? 4.369 44.288 -5.675 1.00 39.72 82 ASN A O 1
ATOM 633 N N . ARG A 1 104 ? 6.534 43.773 -5.320 1.00 35.99 83 ARG A N 1
ATOM 634 C CA . ARG A 1 104 ? 6.285 42.921 -4.138 1.00 35.06 83 ARG A CA 1
ATOM 635 C C . ARG A 1 104 ? 5.283 41.751 -4.345 1.00 36.03 83 ARG A C 1
ATOM 636 O O . ARG A 1 104 ? 5.584 40.747 -5.034 1.00 36.14 83 ARG A O 1
#

B-factor: mean 19.78, std 7.4, range [9.12, 46.34]

Secondary structure (DSSP, 8-state):
------HHHHHHHHHHHH--SEEEEEE--BTTBEEEEEEEE-GGGTT--HHHHHHHHHHHTTTTGGGEEEEEEEEE-HHHHHHTT-

Radius of gyration: 12.85 Å; Cα cont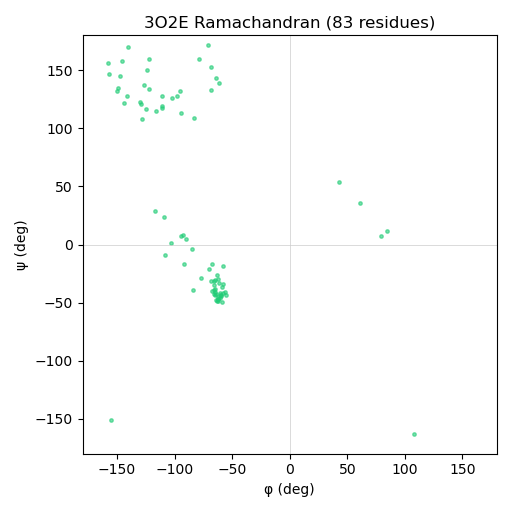acts (8 Å, |Δi|>4): 125; chains: 1; bounding box: 21×35×26 Å

Nearest PDB structures (foldseek):
  3o2e-assembly1_A  TM=1.012E+00  e=1.884E-18  Babesia bovis T2Bo
  2mma-assembly1_B  TM=9.272E-01  e=3.052E-09  Arabidopsis thaliana
  1v9j-assembly1_A  TM=8.168E-01  e=3.714E-08  Mus musculus
  2kdn-assembly1_A  TM=7.476E-01  e=1.767E-08  Plasmodium falciparum 3D7
  5y4b-assembly1_A  TM=7.728E-01  e=4.804E-06  Saccharomyces cerevisiae S288C

Organism: Babesia bovis (NCBI:txid5865)

Solvent-accessible surface area: 4965 Å² total; per-residue (Å²): 187,77,72,127,9,46,77,75,46,0,32,93,74,0,120,91,89,1,76,28,99,84,23,45,8,77,80,77,60,53,94,96,34,9,2,1,50,2,70,0,0,0,42,91,0,102,92,72,49,121,110,70,13,72,141,38,0,60,55,11,0,65,85,15,67,120,102,11,115,36,28,74,47,45,15,14,10,32,50,63,62,74,91,148,89,84

Foldseek 3Di:
DPAPDDQVLLVVLCCVQFVFPDWDKDFPADDLATEIEIETAGQVCPPHDPVVQVVSSCVSCVVCVVRYPYYHYDYHYVVVCVVVVD

CATH classification: 3.30.300.90

Sequence (86 aa):
PGSMVSKSSIVEERLRSMLSPQFLKVTDNSGGCGAAFNAYIVSQQFEGKGLLDRQRLVNSAIAAEMPQIHAFTMKCLTPGEWEAKNR

InterPro domains:
  IPR002634 BolA protein [PF01722] (12-77)
  IPR002634 BolA protein [PIRSF003113] (3-82)
  IPR036065 BolA-like superfamily [G3DSA:3.30.300.90] (1-84)
  IPR036065 BolA-like superfamily [SSF82657] (3-82)
  IPR045115 BolA-like protein 2 [PTHR12735] (2-82)